Protein AF-Q2BWL7-F1 (afdb_monomer_lite)

Structure (mmCIF, N/CA/C/O backbone):
data_AF-Q2BWL7-F1
#
_entry.id   AF-Q2BWL7-F1
#
loop_
_atom_site.group_PDB
_atom_site.id
_atom_site.type_symbol
_atom_site.label_atom_id
_atom_site.label_alt_id
_atom_site.label_comp_id
_atom_site.label_asym_id
_atom_site.label_entity_id
_atom_site.label_seq_id
_atom_site.pdbx_PDB_ins_code
_atom_site.Cartn_x
_atom_site.Cartn_y
_atom_site.Cartn_z
_atom_site.occupancy
_atom_site.B_iso_or_equiv
_atom_site.auth_seq_id
_atom_site.auth_comp_id
_atom_site.auth_asym_id
_atom_site.auth_atom_id
_atom_site.pdbx_PDB_model_num
ATOM 1 N N . MET A 1 1 ? -4.806 -8.922 4.214 1.00 85.94 1 MET A N 1
ATOM 2 C CA . MET A 1 1 ? -4.000 -8.099 5.151 1.00 85.94 1 MET A CA 1
ATOM 3 C C . MET A 1 1 ? -4.926 -7.016 5.666 1.00 85.94 1 MET A C 1
ATOM 5 O O . MET A 1 1 ? -5.645 -6.469 4.847 1.00 85.94 1 MET A O 1
ATOM 9 N N . TYR A 1 2 ? -4.963 -6.753 6.970 1.00 88.81 2 TYR A N 1
ATOM 10 C CA . TYR A 1 2 ? -5.858 -5.746 7.556 1.00 88.81 2 TYR A CA 1
ATOM 11 C C . TYR A 1 2 ? -5.068 -4.471 7.846 1.00 88.81 2 TYR A C 1
ATOM 13 O O . TYR A 1 2 ? -3.982 -4.553 8.421 1.00 88.81 2 TYR A O 1
ATOM 21 N N . LEU A 1 3 ? -5.580 -3.315 7.427 1.00 91.19 3 LEU A N 1
ATOM 22 C CA . LEU A 1 3 ? -5.051 -2.011 7.820 1.00 91.19 3 LEU A CA 1
ATOM 23 C C . LEU A 1 3 ? -5.949 -1.438 8.898 1.00 91.19 3 LEU A C 1
ATOM 25 O O . LEU A 1 3 ? -7.148 -1.294 8.686 1.00 91.19 3 LEU A O 1
ATOM 29 N N . LEU A 1 4 ? -5.357 -1.060 10.024 1.00 91.88 4 LEU A N 1
ATOM 30 C CA . LEU A 1 4 ? -6.046 -0.212 10.984 1.00 91.88 4 LEU A CA 1
ATOM 31 C C . LEU A 1 4 ? -6.272 1.170 10.373 1.00 91.88 4 LEU A C 1
ATOM 33 O O . LEU A 1 4 ? -5.380 1.724 9.725 1.00 91.88 4 LEU A O 1
ATOM 37 N N . GLU A 1 5 ? -7.456 1.728 10.597 1.00 89.50 5 GLU A N 1
ATOM 38 C CA . GLU A 1 5 ? -7.750 3.094 10.182 1.00 89.50 5 GLU A CA 1
ATOM 39 C C . GLU A 1 5 ? -6.829 4.082 10.898 1.00 89.50 5 GLU A C 1
ATOM 41 O O . GLU A 1 5 ? -6.520 3.943 12.089 1.00 89.50 5 GLU A O 1
ATOM 46 N N . LYS A 1 6 ? -6.377 5.095 10.159 1.00 87.94 6 LYS A N 1
ATOM 47 C CA . LYS A 1 6 ? -5.463 6.105 10.681 1.00 87.94 6 LYS A CA 1
ATOM 48 C C . LYS A 1 6 ? -6.237 7.122 11.520 1.00 87.94 6 LYS A C 1
ATOM 50 O O . LYS A 1 6 ? -6.695 8.135 11.005 1.00 87.94 6 LYS A O 1
ATOM 55 N N . ASN A 1 7 ? -6.338 6.843 1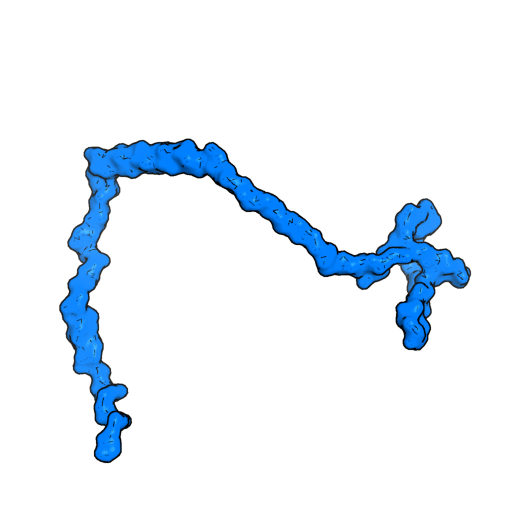2.815 1.00 87.62 7 ASN A N 1
ATOM 56 C CA . ASN A 1 7 ? -6.897 7.736 13.827 1.00 87.62 7 ASN A CA 1
ATOM 57 C C . ASN A 1 7 ? -5.823 8.083 14.863 1.00 87.62 7 ASN A C 1
ATOM 59 O O . ASN A 1 7 ? -4.941 7.268 15.129 1.00 87.62 7 ASN A O 1
ATOM 63 N N . SER A 1 8 ? -5.920 9.256 15.494 1.00 84.69 8 SER A N 1
ATOM 64 C CA . SER A 1 8 ? -4.944 9.708 16.502 1.00 84.69 8 SER A CA 1
ATOM 65 C C . SER A 1 8 ? -4.783 8.723 17.667 1.00 84.69 8 SER A C 1
ATOM 67 O O . SER A 1 8 ? -3.691 8.567 18.202 1.00 84.69 8 SER A O 1
ATOM 69 N N . GLU A 1 9 ? -5.849 8.016 18.046 1.00 84.50 9 GLU A N 1
ATOM 70 C CA . GLU A 1 9 ? -5.788 6.958 19.061 1.00 84.50 9 GLU A CA 1
ATOM 71 C C . GLU A 1 9 ? -5.044 5.715 18.553 1.00 84.50 9 GLU A C 1
ATOM 73 O O . GLU A 1 9 ? -4.185 5.183 19.255 1.00 84.50 9 GLU A O 1
ATOM 78 N N . ASN A 1 10 ? -5.307 5.304 17.309 1.00 87.50 10 ASN A N 1
ATOM 79 C CA . ASN A 1 10 ? -4.693 4.132 16.681 1.00 87.50 10 ASN A CA 1
ATOM 80 C C . ASN A 1 10 ? -3.196 4.327 16.414 1.00 87.50 10 ASN A C 1
ATOM 82 O O . ASN A 1 10 ? -2.426 3.376 16.529 1.00 87.50 10 ASN A O 1
ATOM 86 N N . GLU A 1 11 ? -2.755 5.549 16.108 1.00 87.31 11 GLU A N 1
ATOM 87 C CA . GLU A 1 11 ? -1.329 5.866 15.947 1.00 87.31 11 GLU A CA 1
ATOM 88 C C . GLU A 1 11 ? -0.532 5.610 17.234 1.00 87.31 11 GLU A C 1
ATOM 90 O O . GLU A 1 11 ? 0.613 5.162 17.184 1.00 87.31 11 GLU A O 1
ATOM 95 N N . ASN A 1 12 ? -1.156 5.791 18.400 1.00 88.31 12 ASN A N 1
ATOM 96 C CA . ASN A 1 12 ? -0.532 5.499 19.692 1.00 88.31 12 ASN A CA 1
ATOM 97 C C . ASN A 1 12 ? -0.477 3.994 20.016 1.00 88.31 12 ASN A C 1
ATOM 99 O O . ASN A 1 12 ? 0.143 3.604 21.010 1.00 88.31 12 ASN A O 1
ATOM 103 N N . LEU A 1 13 ? -1.123 3.143 19.208 1.00 87.94 13 LEU A N 1
ATOM 104 C CA . LEU A 1 13 ? -1.116 1.684 19.361 1.00 87.94 13 LEU A CA 1
ATOM 105 C C . LEU A 1 13 ? 0.062 1.009 18.652 1.00 87.94 13 LEU A C 1
ATOM 107 O O . LEU A 1 13 ? 0.210 -0.211 18.739 1.00 87.94 13 LEU A O 1
ATOM 111 N N . VAL A 1 14 ? 0.929 1.774 17.984 1.00 86.81 14 VAL A N 1
ATOM 112 C CA . VAL A 1 14 ? 2.139 1.237 17.353 1.00 86.81 14 VAL A CA 1
ATOM 113 C C . VAL A 1 14 ? 3.016 0.544 18.402 1.00 86.81 14 VAL A C 1
ATOM 115 O O . VAL A 1 14 ? 3.349 1.110 19.442 1.00 86.81 14 VAL A O 1
ATOM 118 N N . GLY A 1 15 ? 3.371 -0.715 18.132 1.00 86.94 15 GLY A N 1
ATOM 119 C CA . GLY A 1 15 ? 4.157 -1.551 19.044 1.00 86.94 15 GLY A CA 1
ATOM 120 C C . GLY 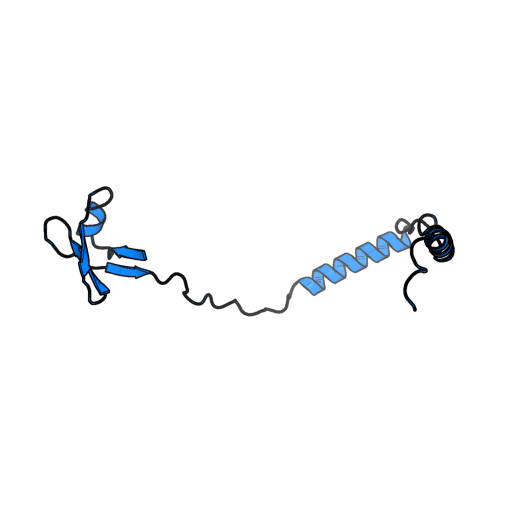A 1 15 ? 3.368 -2.147 20.215 1.00 86.94 15 GLY A C 1
ATOM 121 O O . GLY A 1 15 ? 3.965 -2.807 21.063 1.00 86.94 15 GLY A O 1
ATOM 122 N N . ARG A 1 16 ? 2.045 -1.943 20.279 1.00 89.88 16 ARG A N 1
ATOM 123 C CA . ARG A 1 16 ? 1.174 -2.568 21.282 1.00 89.88 16 ARG A CA 1
ATOM 124 C C . ARG A 1 16 ? 0.505 -3.822 20.730 1.00 89.88 16 ARG A C 1
ATOM 126 O O . ARG A 1 16 ? 0.271 -3.952 19.532 1.00 89.88 16 ARG A O 1
ATOM 133 N N . ASN A 1 17 ? 0.140 -4.723 21.638 1.00 91.06 17 ASN A N 1
ATOM 134 C CA . ASN A 1 17 ? -0.614 -5.919 21.285 1.00 91.06 17 ASN A CA 1
ATOM 135 C C . ASN A 1 17 ? -2.092 -5.579 21.047 1.00 91.06 17 ASN A C 1
ATOM 137 O O . ASN A 1 17 ? -2.716 -4.827 21.805 1.00 91.06 17 ASN A O 1
ATOM 141 N N . ILE A 1 18 ? -2.649 -6.186 20.005 1.00 91.75 18 ILE A N 1
ATOM 142 C CA . ILE A 1 18 ? -4.062 -6.121 19.635 1.00 91.75 18 ILE A CA 1
ATOM 143 C C . ILE A 1 18 ? -4.609 -7.543 19.515 1.00 91.75 18 ILE A C 1
ATOM 145 O O . ILE A 1 18 ? -3.881 -8.468 19.157 1.00 91.75 18 ILE A O 1
ATOM 149 N N . MET A 1 19 ? -5.886 -7.713 19.838 1.00 93.56 19 MET A N 1
ATOM 150 C CA . MET A 1 19 ? -6.586 -8.992 19.757 1.00 93.56 19 MET A CA 1
ATOM 151 C C . MET A 1 19 ? -7.379 -9.050 18.459 1.00 93.56 19 MET A C 1
ATOM 153 O O . MET A 1 19 ? -8.125 -8.121 18.150 1.00 93.56 19 MET A O 1
ATOM 157 N N . ILE A 1 20 ? -7.243 -10.151 17.727 1.00 93.38 20 ILE A N 1
ATOM 158 C CA . ILE A 1 20 ? -7.996 -10.417 16.502 1.00 93.38 20 ILE A CA 1
ATOM 159 C C . ILE A 1 20 ? -8.932 -11.586 16.794 1.00 93.38 20 ILE A C 1
ATOM 161 O O . ILE A 1 20 ? -8.477 -12.646 17.220 1.00 93.38 20 ILE A O 1
ATOM 165 N N . HIS A 1 21 ? -10.228 -11.375 16.588 1.00 92.88 21 HIS A N 1
ATOM 166 C CA . HIS A 1 21 ? -11.249 -12.410 16.703 1.00 92.88 21 HIS A CA 1
ATOM 167 C C . HIS A 1 21 ? -11.683 -12.790 15.294 1.00 92.88 21 HIS A C 1
ATOM 169 O O . HIS A 1 21 ? -12.088 -11.916 14.530 1.00 92.88 21 HIS A O 1
ATOM 175 N N . ASP A 1 22 ? -11.561 -14.073 14.974 1.00 93.44 22 ASP A N 1
ATOM 176 C CA . ASP A 1 22 ? -11.974 -14.655 13.702 1.00 93.44 22 ASP A CA 1
ATOM 177 C C . ASP A 1 22 ? -13.233 -15.486 13.958 1.00 93.44 22 ASP A C 1
ATOM 179 O O . ASP A 1 22 ? -13.208 -16.444 14.742 1.00 93.44 22 ASP A O 1
ATOM 183 N N . TYR A 1 23 ? -14.352 -15.046 13.392 1.00 94.00 23 TYR A N 1
ATOM 184 C CA . TYR A 1 23 ? -15.646 -15.686 13.576 1.00 94.00 23 TYR A CA 1
ATOM 185 C C . TYR A 1 23 ? -15.927 -16.682 12.435 1.00 94.00 23 TYR A C 1
ATOM 187 O O . TYR A 1 23 ? -15.429 -16.520 11.323 1.00 94.00 23 TYR A O 1
ATOM 195 N N . PRO A 1 24 ? -16.749 -17.726 12.662 1.00 94.75 24 PRO A N 1
ATOM 196 C CA . PRO A 1 24 ? -17.007 -18.760 11.650 1.00 94.75 24 PRO A CA 1
ATOM 197 C C . PRO A 1 24 ? -17.689 -18.260 10.366 1.00 94.75 24 PRO A C 1
ATOM 199 O O . PRO A 1 24 ? -17.659 -18.946 9.348 1.00 94.75 24 PRO A O 1
ATOM 202 N N . ASP A 1 25 ? -18.337 -17.098 10.420 1.00 92.62 25 ASP A N 1
ATOM 203 C CA . ASP A 1 25 ? -18.964 -16.411 9.288 1.00 92.62 25 ASP A CA 1
ATOM 204 C C . ASP A 1 25 ? -17.958 -15.622 8.427 1.00 92.62 25 ASP A C 1
ATOM 206 O O . ASP A 1 25 ? -18.324 -15.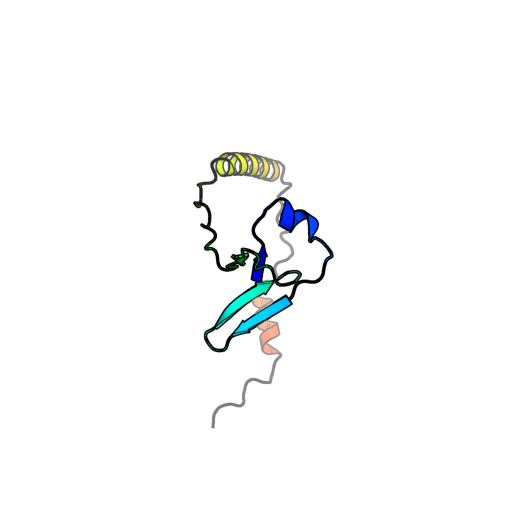096 7.375 1.00 92.62 25 ASP A O 1
ATOM 210 N N . GLY A 1 26 ? -16.690 -15.566 8.846 1.00 86.50 26 GLY A N 1
ATOM 211 C CA . GLY A 1 26 ? -15.628 -14.809 8.191 1.00 86.50 26 GLY A CA 1
ATOM 212 C C . GLY A 1 26 ? -15.585 -13.336 8.595 1.00 86.50 26 GLY A C 1
ATOM 213 O O . GLY A 1 26 ? -14.796 -12.579 8.024 1.00 86.50 26 GLY A O 1
ATOM 214 N N . GLN A 1 27 ? -16.405 -12.908 9.563 1.00 89.94 27 GLN A N 1
ATOM 215 C CA . GLN A 1 27 ? -16.260 -11.589 10.160 1.00 89.94 27 GLN A CA 1
ATOM 216 C C . GLN A 1 27 ? -15.007 -11.565 11.036 1.00 89.94 27 GLN A C 1
ATOM 218 O O . GLN A 1 27 ? -14.722 -12.495 11.791 1.00 89.94 27 GLN A O 1
ATOM 223 N N . ILE A 1 28 ? -14.272 -10.457 10.968 1.00 92.06 28 ILE A N 1
ATOM 224 C CA . ILE A 1 28 ? -13.116 -10.225 11.826 1.00 92.06 28 ILE A CA 1
ATOM 225 C C . ILE A 1 28 ? -13.357 -9.000 12.692 1.00 92.06 28 ILE A C 1
ATOM 227 O O . ILE A 1 28 ? -13.773 -7.956 12.197 1.00 92.06 28 ILE A O 1
ATOM 231 N N . ASP A 1 29 ? -13.041 -9.129 13.977 1.00 92.50 29 ASP A N 1
ATOM 232 C CA . ASP A 1 29 ? -13.077 -8.038 14.946 1.00 92.50 29 ASP A CA 1
ATOM 233 C C . ASP A 1 29 ? -11.675 -7.801 15.510 1.00 92.50 29 ASP A C 1
ATOM 235 O O . ASP A 1 29 ? -11.090 -8.669 16.171 1.00 92.50 29 ASP A O 1
ATOM 239 N N . ILE A 1 30 ? -11.160 -6.589 15.316 1.00 93.25 30 ILE A N 1
ATOM 240 C CA . ILE A 1 30 ? -9.876 -6.161 15.871 1.00 93.25 30 ILE A CA 1
ATOM 241 C C . ILE A 1 30 ? -10.141 -5.299 17.101 1.00 93.25 30 ILE A C 1
ATOM 243 O O . ILE A 1 30 ? -10.835 -4.288 17.015 1.00 93.25 30 ILE A O 1
ATOM 247 N N . LYS A 1 31 ? -9.601 -5.696 18.258 1.00 92.88 31 LYS A N 1
ATOM 248 C CA . LYS A 1 31 ? -9.852 -5.031 19.544 1.00 92.88 31 LYS A CA 1
ATOM 249 C C . LYS A 1 31 ? -8.560 -4.695 20.282 1.00 92.88 31 LYS A C 1
ATOM 251 O O . LYS A 1 31 ? -7.636 -5.507 20.340 1.00 92.88 31 LYS A O 1
ATOM 256 N N . HIS A 1 32 ? -8.524 -3.532 20.925 1.00 91.38 32 HIS A N 1
ATOM 257 C CA . HIS A 1 32 ? -7.496 -3.161 21.898 1.00 91.38 32 HIS A CA 1
ATOM 258 C C . HIS A 1 32 ? -8.158 -2.827 23.233 1.00 91.38 32 HIS A C 1
ATOM 260 O O . HIS A 1 32 ? -9.055 -1.994 23.286 1.00 91.38 32 HIS A O 1
ATOM 266 N N . LEU A 1 33 ? -7.757 -3.513 24.310 1.00 89.19 33 LEU A N 1
ATOM 267 C CA . LEU A 1 33 ? -8.358 -3.355 25.647 1.00 89.19 33 LEU A CA 1
ATOM 268 C C . LEU A 1 33 ? -9.901 -3.460 25.649 1.00 89.19 33 LEU A C 1
ATOM 270 O O . LEU A 1 33 ? -10.584 -2.787 26.414 1.00 89.19 33 LEU A O 1
ATOM 274 N N . GLY A 1 34 ? -10.456 -4.299 24.768 1.00 87.12 34 GLY A N 1
ATOM 275 C CA . GLY A 1 34 ? -11.902 -4.489 24.612 1.00 87.12 34 GLY A CA 1
ATOM 276 C C . GLY A 1 34 ? -12.604 -3.464 23.712 1.00 87.12 34 GLY A C 1
ATOM 277 O O . GLY A 1 34 ? -13.755 -3.690 23.348 1.00 87.12 34 GLY A O 1
ATOM 278 N N . GLN A 1 35 ? -11.929 -2.391 23.294 1.00 88.38 35 GLN A N 1
ATOM 279 C CA . GLN A 1 35 ? -12.463 -1.420 22.335 1.00 88.38 35 GLN A CA 1
ATOM 280 C C . GLN A 1 35 ? -12.234 -1.896 20.901 1.00 88.38 35 GLN A C 1
ATOM 282 O O . GLN A 1 35 ? -11.134 -2.335 20.565 1.00 88.38 35 GLN A O 1
ATOM 287 N N . SER A 1 36 ? -13.272 -1.819 20.065 1.00 90.31 36 SER A N 1
ATOM 288 C CA . SER A 1 36 ? -13.187 -2.199 18.653 1.00 90.31 36 SER A CA 1
ATOM 289 C C . SER A 1 36 ? -12.482 -1.122 17.843 1.00 90.31 36 SER A C 1
ATOM 291 O O . SER A 1 36 ? -12.805 0.058 17.963 1.00 90.31 36 SER A O 1
ATOM 293 N N . LEU A 1 37 ? -11.543 -1.540 17.003 1.00 91.81 37 LEU A N 1
ATOM 294 C CA . LEU A 1 37 ? -10.792 -0.663 16.118 1.00 91.81 37 LEU A CA 1
ATOM 295 C C . LEU A 1 37 ? -11.330 -0.790 14.693 1.00 91.81 37 LEU A C 1
ATOM 297 O O . LEU A 1 37 ? -11.509 -1.900 14.190 1.00 91.81 37 LEU A O 1
ATOM 301 N N . GLY A 1 38 ? -11.558 0.350 14.040 1.00 91.19 38 GLY A N 1
ATOM 302 C CA . GLY A 1 38 ? -11.875 0.395 12.615 1.00 91.19 38 GLY A CA 1
ATOM 303 C C . GLY A 1 38 ? -10.715 -0.150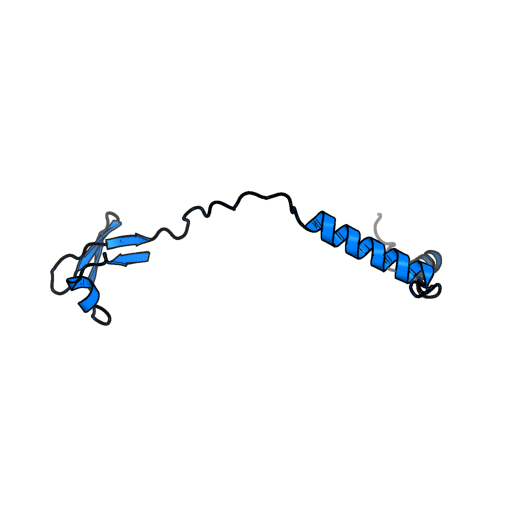 11.784 1.00 91.19 38 GLY A C 1
ATOM 304 O O . GLY A 1 38 ? -9.545 0.158 12.049 1.00 91.19 38 GLY A O 1
ATOM 305 N N . TYR A 1 39 ? -11.032 -0.971 10.786 1.00 91.50 39 TYR A N 1
ATOM 306 C CA . TYR A 1 39 ? -10.044 -1.523 9.871 1.00 91.50 39 TYR A CA 1
ATOM 307 C C . TYR A 1 39 ? -10.602 -1.656 8.456 1.00 91.50 39 TYR A C 1
ATOM 309 O O . TYR A 1 39 ? -11.805 -1.783 8.244 1.00 91.50 39 TYR A O 1
ATOM 317 N N . SER A 1 40 ? -9.695 -1.680 7.487 1.00 89.31 40 SER A N 1
ATOM 318 C CA . SER A 1 40 ? -9.981 -1.979 6.091 1.00 89.31 40 SER A CA 1
ATOM 319 C C . SER A 1 40 ? -9.181 -3.193 5.624 1.00 89.31 40 SER A C 1
ATOM 321 O O . SER A 1 40 ? -8.116 -3.526 6.156 1.00 89.31 40 SER A O 1
ATOM 323 N N . ILE A 1 41 ? -9.714 -3.902 4.631 1.00 89.31 41 ILE A N 1
ATOM 324 C CA . ILE A 1 41 ? -9.043 -5.052 4.028 1.00 89.31 41 ILE A CA 1
ATOM 325 C C . ILE A 1 41 ? -8.173 -4.539 2.885 1.00 89.31 41 ILE A C 1
ATOM 327 O O . ILE A 1 41 ? -8.671 -3.954 1.928 1.00 89.31 41 ILE A O 1
ATOM 331 N N . PHE A 1 42 ? -6.867 -4.776 2.978 1.00 84.38 42 PHE A N 1
ATOM 332 C CA . PHE A 1 42 ? -5.954 -4.537 1.870 1.00 84.38 42 PHE A CA 1
ATOM 333 C C . PHE A 1 42 ? -6.103 -5.635 0.830 1.00 84.38 42 PHE A C 1
ATOM 335 O O . PHE A 1 42 ? -5.725 -6.789 1.088 1.00 84.38 42 PHE A O 1
ATOM 342 N N . ASP A 1 43 ? -6.590 -5.255 -0.344 1.00 83.62 43 ASP A N 1
ATOM 343 C CA . ASP A 1 43 ? -6.523 -6.092 -1.528 1.00 83.62 43 ASP A CA 1
ATOM 344 C C . ASP A 1 43 ? -5.208 -5.830 -2.275 1.00 83.62 43 ASP A C 1
ATOM 346 O O . ASP A 1 43 ? -4.949 -4.737 -2.771 1.00 83.62 43 ASP A O 1
ATOM 350 N N . LYS A 1 44 ? -4.348 -6.851 -2.343 1.00 72.00 44 LYS A N 1
ATOM 351 C CA . LYS A 1 44 ? -3.062 -6.780 -3.057 1.00 72.00 44 LYS A CA 1
ATOM 352 C C . LYS A 1 44 ? -3.217 -6.913 -4.571 1.00 72.00 44 LYS A C 1
ATOM 354 O O . LYS A 1 44 ? -2.238 -6.730 -5.288 1.00 72.00 44 LYS A O 1
ATOM 359 N N . LEU A 1 45 ? -4.400 -7.296 -5.045 1.00 71.38 45 LEU A N 1
ATOM 360 C CA . LEU A 1 45 ? -4.691 -7.510 -6.459 1.00 71.38 45 LEU A CA 1
ATOM 361 C C . LEU A 1 45 ? -5.244 -6.257 -7.136 1.00 71.38 45 LEU A C 1
ATOM 363 O O . LEU A 1 45 ? -5.753 -6.365 -8.254 1.00 71.38 45 LEU A O 1
ATOM 367 N N . GLU A 1 46 ? -5.154 -5.092 -6.482 1.00 63.69 46 GLU A N 1
ATOM 368 C CA . GLU A 1 46 ? -5.572 -3.829 -7.075 1.00 63.69 46 GLU A CA 1
ATOM 369 C C . GLU A 1 46 ? -4.976 -3.726 -8.484 1.00 63.69 46 GLU A C 1
ATOM 371 O O . GLU A 1 46 ? -3.761 -3.824 -8.692 1.00 63.69 46 GLU A O 1
ATOM 376 N N . ARG A 1 47 ? -5.870 -3.668 -9.478 1.00 61.72 47 ARG A N 1
ATOM 377 C CA . ARG A 1 47 ? -5.503 -3.708 -10.891 1.00 61.72 47 ARG A CA 1
ATOM 378 C C . ARG A 1 47 ? -4.671 -2.472 -11.188 1.00 61.72 47 ARG A C 1
ATOM 380 O O . ARG A 1 47 ? -5.211 -1.391 -11.400 1.00 61.72 47 ARG A O 1
ATOM 387 N N . ILE A 1 48 ? -3.355 -2.645 -11.231 1.00 68.00 48 ILE A N 1
ATOM 388 C CA . ILE A 1 48 ? -2.448 -1.639 -11.765 1.00 68.00 48 ILE A CA 1
ATOM 389 C C . ILE A 1 48 ? -2.895 -1.395 -13.207 1.00 68.00 48 ILE A C 1
ATOM 391 O O . ILE A 1 48 ? -2.794 -2.290 -14.050 1.00 68.00 48 ILE A O 1
ATOM 395 N N . ASN A 1 49 ? -3.413 -0.198 -13.487 1.00 68.44 49 ASN A N 1
ATOM 396 C CA . ASN A 1 49 ? -3.621 0.246 -14.858 1.00 68.44 49 ASN A CA 1
ATOM 397 C C . ASN A 1 49 ? -2.240 0.286 -15.509 1.00 68.44 49 ASN A C 1
ATOM 399 O O . ASN A 1 49 ? -1.442 1.178 -15.218 1.00 68.44 49 ASN A O 1
ATOM 403 N N . GLN A 1 50 ? -1.927 -0.721 -16.329 1.00 65.25 50 GLN A N 1
ATOM 404 C CA . GLN A 1 50 ? -0.739 -0.676 -17.169 1.00 65.25 50 GLN A CA 1
ATOM 405 C C . GLN A 1 50 ? -0.841 0.614 -17.980 1.00 65.25 50 GLN A C 1
ATOM 407 O O . GLN A 1 50 ? -1.831 0.828 -18.680 1.00 65.25 50 GLN A O 1
ATOM 412 N N . GLY A 1 51 ? 0.123 1.513 -17.772 1.00 68.06 51 GLY A N 1
ATOM 413 C CA . GLY A 1 51 ? 0.133 2.815 -18.423 1.00 68.06 51 GLY A CA 1
ATOM 414 C C . GLY A 1 51 ? 0.021 2.668 -19.938 1.00 68.06 51 GLY A C 1
ATOM 415 O O . GLY A 1 51 ? 0.425 1.655 -20.509 1.00 68.06 51 GLY A O 1
ATOM 416 N N . GLU A 1 52 ? -0.544 3.685 -20.580 1.00 68.75 52 GLU A N 1
ATOM 417 C CA . GLU A 1 52 ? -0.672 3.729 -22.032 1.00 68.75 52 GLU A CA 1
ATOM 418 C C . GLU A 1 52 ? 0.701 3.534 -22.696 1.00 68.75 52 GLU A C 1
ATOM 420 O O . GLU A 1 52 ? 1.698 4.146 -22.299 1.00 68.75 52 GLU A O 1
ATOM 425 N N . ILE A 1 53 ? 0.763 2.663 -23.705 1.00 65.12 53 ILE A N 1
ATOM 426 C CA . ILE A 1 53 ? 1.963 2.482 -24.525 1.00 65.12 53 ILE A CA 1
ATOM 427 C C . ILE A 1 53 ? 2.106 3.738 -25.389 1.00 65.12 53 ILE A C 1
ATOM 429 O O . ILE A 1 53 ? 1.502 3.844 -26.452 1.00 65.12 53 ILE A O 1
ATOM 433 N N . VAL A 1 54 ? 2.880 4.715 -24.917 1.00 66.06 54 VAL A N 1
ATOM 434 C CA . VAL A 1 54 ? 3.110 5.964 -25.652 1.00 66.06 54 VAL A CA 1
ATOM 435 C C . VAL A 1 54 ? 4.193 5.756 -26.712 1.00 66.06 54 VAL A C 1
ATOM 437 O O . VAL A 1 54 ? 5.277 5.244 -26.423 1.00 66.06 54 VAL A O 1
ATOM 440 N N . GLU A 1 55 ? 3.924 6.200 -27.942 1.00 65.31 55 GLU A N 1
ATOM 441 C CA . GLU A 1 55 ? 4.910 6.242 -29.024 1.00 65.31 55 GLU A CA 1
ATOM 442 C C . GLU A 1 55 ? 6.157 7.029 -28.594 1.00 65.31 55 GLU A C 1
ATOM 444 O O . GLU A 1 55 ? 6.090 8.137 -28.054 1.00 65.31 55 GLU A O 1
ATOM 449 N N . ASN A 1 56 ? 7.330 6.438 -28.809 1.00 73.12 56 ASN A N 1
ATOM 450 C CA . ASN A 1 56 ? 8.583 6.921 -28.250 1.00 73.12 56 ASN A CA 1
ATOM 451 C C . ASN A 1 56 ? 9.090 8.147 -29.035 1.00 73.12 56 ASN A C 1
ATOM 453 O O . ASN A 1 56 ? 9.957 8.033 -29.901 1.00 73.12 56 ASN A O 1
ATOM 457 N N . LYS A 1 57 ? 8.544 9.334 -28.729 1.00 70.38 57 LYS A N 1
ATOM 458 C CA . LYS A 1 57 ? 8.766 10.616 -29.441 1.00 70.38 57 LYS A CA 1
ATOM 459 C C . LYS A 1 57 ? 10.239 10.986 -29.666 1.00 70.38 57 LYS A C 1
ATOM 461 O O . LYS A 1 57 ? 10.542 11.820 -30.512 1.00 70.38 57 LYS A O 1
ATOM 466 N N . ARG A 1 58 ? 11.160 10.409 -28.887 1.00 70.44 58 ARG A N 1
ATOM 467 C CA . ARG A 1 58 ? 12.603 10.692 -28.948 1.00 70.44 58 ARG A CA 1
ATOM 468 C C . ARG A 1 58 ? 13.425 9.581 -29.603 1.00 70.44 58 ARG A C 1
ATOM 470 O O . ARG A 1 58 ? 14.590 9.823 -29.903 1.00 70.44 58 ARG A O 1
ATOM 477 N N . LEU A 1 59 ? 12.844 8.406 -29.853 1.00 81.75 59 LEU A N 1
ATOM 478 C CA . LEU A 1 59 ? 13.543 7.279 -30.479 1.00 81.75 59 LEU A CA 1
ATOM 479 C C . LEU A 1 59 ? 14.026 7.639 -31.885 1.00 81.75 59 LEU A C 1
ATOM 481 O O . LEU A 1 59 ? 15.157 7.342 -32.240 1.00 81.75 59 LEU A O 1
ATOM 485 N N . ASP A 1 60 ? 13.205 8.359 -32.639 1.00 81.19 60 ASP A N 1
ATOM 486 C CA . ASP A 1 60 ? 13.528 8.816 -33.989 1.00 81.19 60 ASP A CA 1
ATOM 487 C C . ASP A 1 60 ? 14.770 9.737 -34.022 1.00 81.19 60 ASP A C 1
ATOM 489 O O . ASP A 1 60 ? 15.666 9.583 -34.853 1.00 81.19 60 ASP A O 1
ATOM 493 N N . ALA A 1 61 ? 14.906 10.636 -33.040 1.00 83.62 61 ALA A N 1
ATOM 494 C CA . ALA A 1 61 ? 16.100 11.474 -32.901 1.00 83.62 61 ALA A CA 1
ATOM 495 C C . ALA A 1 61 ? 17.354 10.656 -32.535 1.00 83.62 61 ALA A C 1
ATOM 497 O O . ALA A 1 61 ? 18.435 10.916 -33.064 1.00 83.62 61 ALA A O 1
ATOM 498 N N . VAL A 1 62 ? 17.212 9.656 -31.659 1.00 85.75 62 VAL A N 1
ATOM 499 C CA . VAL A 1 62 ? 18.310 8.758 -31.259 1.00 85.75 62 VAL A CA 1
ATOM 500 C C . VAL A 1 62 ? 18.745 7.858 -32.420 1.00 85.75 62 VAL A C 1
ATOM 502 O O . VAL A 1 62 ? 19.941 7.661 -32.621 1.00 85.75 62 VAL A O 1
ATOM 505 N N . LEU A 1 63 ? 17.803 7.355 -33.220 1.00 88.25 63 LEU A N 1
ATOM 506 C CA . LEU A 1 63 ? 18.093 6.533 -34.396 1.00 88.25 63 LEU A CA 1
ATOM 507 C C . LEU A 1 63 ? 18.808 7.329 -35.489 1.00 88.25 63 LEU A C 1
ATOM 509 O O . LEU A 1 63 ? 19.757 6.816 -36.077 1.00 88.25 63 LEU A O 1
ATOM 513 N N . ARG A 1 64 ? 18.424 8.593 -35.716 1.00 88.06 64 ARG A N 1
ATOM 514 C CA . ARG A 1 64 ? 19.171 9.485 -36.617 1.00 88.06 64 ARG A CA 1
ATOM 515 C C . ARG A 1 64 ? 20.612 9.685 -36.162 1.00 88.06 64 ARG A C 1
ATOM 517 O O . ARG A 1 64 ? 21.520 9.569 -36.976 1.00 88.06 64 ARG A O 1
ATOM 524 N N . LEU A 1 65 ? 20.825 9.950 -34.872 1.00 91.50 65 LEU A N 1
ATOM 525 C CA . LEU A 1 65 ? 22.174 10.095 -34.324 1.00 91.50 65 LEU A CA 1
ATOM 526 C C . LEU A 1 65 ? 22.990 8.810 -34.512 1.00 91.50 65 LEU A C 1
ATOM 528 O O . LEU A 1 65 ? 24.141 8.867 -34.937 1.00 91.50 65 LEU A O 1
ATOM 532 N N . ALA A 1 66 ? 22.381 7.654 -34.235 1.00 89.75 66 ALA A N 1
ATOM 533 C CA . ALA A 1 66 ? 23.023 6.367 -34.442 1.00 89.75 66 ALA A CA 1
ATOM 534 C C . ALA A 1 66 ? 23.416 6.177 -35.911 1.00 89.75 66 ALA A C 1
ATOM 536 O O . ALA A 1 66 ? 24.558 5.818 -36.167 1.00 89.75 66 ALA A O 1
ATOM 537 N N . MET A 1 67 ? 22.514 6.462 -36.858 1.00 89.69 67 MET A N 1
ATOM 538 C CA . MET A 1 67 ? 22.753 6.333 -38.301 1.00 89.69 67 MET A CA 1
ATOM 539 C C . MET A 1 67 ? 23.941 7.180 -38.778 1.00 89.69 67 MET A C 1
ATOM 541 O O . MET A 1 67 ? 24.789 6.661 -39.497 1.00 89.69 67 MET A O 1
ATOM 545 N N . VAL A 1 68 ? 24.048 8.432 -38.320 1.00 92.94 68 VAL A N 1
ATOM 546 C CA . VAL A 1 68 ? 25.189 9.312 -38.637 1.00 92.94 68 VAL A CA 1
ATOM 547 C C . VAL A 1 68 ? 26.507 8.706 -38.150 1.00 92.94 68 VAL A C 1
ATOM 549 O O . VAL A 1 68 ? 27.493 8.683 -38.882 1.00 92.94 68 VAL A O 1
ATOM 552 N N . GLU A 1 69 ? 26.526 8.161 -36.933 1.00 89.31 69 GLU A N 1
ATOM 553 C CA . GLU A 1 69 ? 27.724 7.507 -36.403 1.00 89.31 69 GLU A CA 1
ATOM 554 C C . GLU A 1 69 ? 28.056 6.211 -37.162 1.00 89.31 69 GLU A C 1
ATOM 556 O O . GLU A 1 69 ? 29.226 5.893 -37.365 1.00 89.31 69 GLU A O 1
ATOM 561 N N . GLN A 1 70 ? 27.048 5.469 -37.639 1.00 85.75 70 GLN A N 1
ATOM 562 C CA . GLN A 1 70 ? 27.280 4.300 -38.494 1.00 85.75 70 GLN A CA 1
ATOM 563 C C . GLN A 1 70 ? 27.950 4.693 -39.812 1.00 85.75 70 GLN A C 1
ATOM 565 O O . GLN A 1 70 ? 28.943 4.075 -40.182 1.00 85.75 70 GLN A O 1
ATOM 570 N N . GLU A 1 71 ? 27.443 5.730 -40.479 1.00 88.19 71 GLU A N 1
ATOM 571 C CA . GLU A 1 71 ? 27.986 6.239 -41.741 1.00 88.19 71 GLU A CA 1
ATOM 572 C C . GLU A 1 71 ? 29.421 6.764 -41.575 1.00 88.19 71 GLU A C 1
ATOM 574 O O . GLU A 1 71 ? 30.296 6.477 -42.397 1.00 88.19 71 GLU A O 1
ATOM 579 N N . ARG A 1 72 ? 29.713 7.446 -40.460 1.00 88.56 72 ARG A N 1
ATOM 580 C CA . ARG A 1 72 ? 31.079 7.865 -40.110 1.00 88.56 72 ARG A CA 1
ATOM 581 C C . ARG A 1 72 ? 32.017 6.662 -39.988 1.00 88.56 72 ARG A C 1
ATOM 583 O O . ARG A 1 72 ? 33.062 6.620 -40.626 1.00 88.56 72 ARG A O 1
ATOM 590 N N . LEU A 1 73 ? 31.623 5.646 -39.226 1.00 83.62 73 LEU A N 1
ATOM 591 C CA . LEU A 1 73 ? 32.436 4.443 -39.031 1.00 83.62 73 LEU A CA 1
ATOM 592 C C . LEU A 1 73 ? 32.605 3.611 -40.318 1.00 83.62 73 LEU A C 1
ATOM 594 O O . LEU A 1 73 ? 33.615 2.922 -40.469 1.00 83.62 73 LEU A O 1
ATOM 598 N N . GLU A 1 74 ? 31.632 3.643 -41.234 1.00 81.62 74 GLU A N 1
ATOM 599 C CA . GLU A 1 74 ? 31.725 3.004 -42.557 1.00 81.62 74 GLU A CA 1
ATOM 600 C C . GLU A 1 74 ? 32.659 3.767 -43.495 1.00 81.62 74 GLU A C 1
ATOM 602 O O . GLU A 1 74 ? 33.501 3.147 -44.143 1.00 81.62 74 GLU A O 1
ATOM 607 N N . SER A 1 75 ? 32.561 5.098 -43.531 1.00 82.12 75 SER A N 1
ATOM 608 C CA . SER A 1 75 ? 33.418 5.944 -44.372 1.00 82.12 75 SER A CA 1
ATOM 609 C C . SER A 1 75 ? 34.878 5.952 -43.917 1.00 82.12 75 SER A C 1
ATOM 611 O O . SER A 1 75 ? 35.780 5.950 -44.752 1.00 82.12 75 SER A O 1
ATOM 613 N N . GLU A 1 76 ? 35.127 5.879 -42.610 1.00 83.88 76 GLU A N 1
ATOM 614 C CA . GLU A 1 76 ? 36.476 5.742 -42.054 1.00 83.88 76 GLU A CA 1
ATOM 615 C C . GLU A 1 76 ? 37.023 4.301 -42.161 1.00 83.88 76 GLU A C 1
ATOM 617 O O . GLU A 1 76 ? 38.173 4.047 -41.809 1.00 83.88 76 GLU A O 1
ATOM 622 N N . GLY A 1 77 ? 36.225 3.337 -42.640 1.00 74.06 77 GLY A N 1
ATOM 623 C CA . GLY A 1 77 ? 36.643 1.939 -42.782 1.00 74.06 77 GLY A CA 1
ATOM 624 C C . GLY A 1 77 ? 36.821 1.191 -41.455 1.00 74.06 77 GLY A C 1
ATOM 625 O O . GLY A 1 77 ? 37.287 0.058 -41.454 1.00 74.06 77 GLY A O 1
ATOM 626 N N . LEU A 1 78 ? 36.416 1.766 -40.317 1.00 71.06 78 LEU A N 1
ATOM 627 C CA . LEU A 1 78 ? 36.487 1.108 -39.002 1.00 71.06 78 LEU A CA 1
ATOM 628 C C . LEU A 1 78 ? 35.425 0.014 -38.821 1.00 71.06 78 LEU A C 1
ATOM 630 O O . LEU A 1 78 ? 35.484 -0.768 -37.872 1.00 71.06 78 LEU A O 1
ATOM 634 N N . ARG A 1 79 ? 34.457 -0.074 -39.739 1.00 64.62 79 ARG A N 1
ATOM 635 C CA . ARG A 1 79 ? 33.483 -1.169 -39.842 1.00 64.62 79 ARG A CA 1
ATOM 636 C C . ARG A 1 79 ? 33.958 -2.282 -40.779 1.00 64.62 79 ARG A C 1
ATOM 638 O O . ARG A 1 79 ? 33.210 -2.766 -41.628 1.00 64.62 79 ARG A O 1
ATOM 645 N N . GLU A 1 80 ? 35.186 -2.759 -40.609 1.00 57.81 80 GLU A N 1
ATOM 646 C CA . GLU A 1 80 ? 35.571 -4.041 -41.194 1.00 57.81 80 GLU A CA 1
ATOM 647 C C . GLU A 1 80 ? 34.911 -5.173 -40.397 1.00 57.81 80 GLU A C 1
ATOM 649 O O . GLU A 1 80 ? 35.343 -5.548 -39.308 1.00 57.81 80 GLU A O 1
ATOM 654 N N . ARG A 1 81 ? 33.836 -5.758 -40.946 1.00 58.09 81 ARG A N 1
ATOM 655 C CA . ARG A 1 81 ? 33.441 -7.115 -40.545 1.00 58.09 81 ARG A CA 1
ATOM 656 C C . ARG A 1 81 ? 34.663 -8.001 -40.766 1.00 58.09 81 ARG A C 1
ATOM 658 O O . ARG A 1 81 ? 35.138 -8.071 -41.901 1.00 58.09 81 ARG A O 1
ATOM 665 N N . SER A 1 82 ? 35.150 -8.678 -39.725 1.00 54.03 82 SER A N 1
ATOM 666 C CA . SER A 1 82 ? 36.208 -9.673 -39.884 1.00 54.03 82 SER A CA 1
ATOM 667 C C . SER A 1 82 ? 35.785 -10.645 -40.988 1.00 54.03 82 SER A C 1
ATOM 669 O O . SER A 1 82 ? 34.814 -11.393 -40.871 1.00 54.03 82 SER A O 1
ATOM 671 N N . ARG A 1 83 ? 36.492 -10.625 -42.123 1.00 55.59 83 ARG A N 1
ATOM 672 C CA . ARG A 1 83 ? 36.248 -11.564 -43.232 1.00 55.59 83 ARG A CA 1
ATOM 673 C C . ARG A 1 83 ? 36.685 -12.995 -42.880 1.00 55.59 83 ARG A C 1
ATOM 675 O O . ARG A 1 83 ? 36.733 -13.844 -43.766 1.00 55.59 83 ARG A O 1
ATOM 682 N N . SER A 1 84 ? 37.032 -13.263 -41.619 1.00 56.69 84 SER A N 1
ATOM 683 C CA . SER A 1 84 ? 37.816 -14.426 -41.213 1.00 56.69 84 SER A CA 1
ATOM 684 C C . SER A 1 84 ? 37.153 -15.388 -40.228 1.00 56.69 84 SER A C 1
ATOM 686 O O . SER A 1 84 ? 37.804 -16.370 -39.917 1.00 56.69 84 SER A O 1
ATOM 688 N N . ASP A 1 85 ? 35.906 -15.203 -39.775 1.00 56.94 85 ASP A N 1
ATOM 689 C CA . ASP A 1 85 ? 35.336 -16.125 -38.767 1.00 56.94 85 ASP A CA 1
ATOM 690 C C . ASP A 1 85 ? 33.848 -16.457 -38.956 1.00 56.94 85 ASP A C 1
ATOM 692 O O . ASP A 1 85 ? 33.013 -16.314 -38.066 1.00 56.94 85 ASP A O 1
ATOM 696 N N . THR A 1 86 ? 33.485 -16.971 -40.133 1.00 53.78 86 THR A N 1
ATOM 697 C CA . THR A 1 86 ? 32.285 -17.820 -40.229 1.00 53.78 86 THR A CA 1
ATOM 698 C C . THR A 1 86 ? 32.659 -19.172 -40.830 1.00 53.78 86 THR A C 1
ATOM 700 O O . THR A 1 86 ? 33.120 -19.223 -41.975 1.00 53.78 86 THR A O 1
ATOM 703 N N . PRO A 1 87 ? 32.480 -20.290 -40.099 1.00 52.66 87 PRO A N 1
ATOM 704 C CA . PRO A 1 87 ? 32.745 -21.604 -40.657 1.00 52.66 87 PRO A CA 1
ATOM 705 C C . PRO A 1 87 ? 31.777 -21.833 -41.819 1.00 52.66 87 PRO A C 1
ATOM 707 O O . PRO A 1 87 ? 30.554 -21.745 -41.677 1.00 52.66 87 PRO A O 1
ATOM 710 N N . ARG A 1 88 ? 32.329 -22.096 -43.009 1.00 58.59 88 ARG A N 1
ATOM 711 C CA . ARG A 1 88 ? 31.540 -22.388 -44.211 1.00 58.59 88 ARG A CA 1
ATOM 712 C C . ARG A 1 88 ? 30.631 -23.579 -43.904 1.00 58.59 88 ARG A C 1
ATOM 714 O O . ARG A 1 88 ? 31.096 -24.601 -43.416 1.00 58.59 88 ARG A O 1
ATOM 721 N N . ARG A 1 89 ? 29.345 -23.486 -44.257 1.00 55.50 89 ARG A N 1
ATOM 722 C CA . ARG A 1 89 ? 28.293 -24.519 -44.077 1.00 55.50 89 ARG A CA 1
ATOM 723 C C . ARG A 1 89 ? 28.697 -25.949 -44.514 1.00 55.50 89 ARG A C 1
ATOM 725 O O . ARG A 1 89 ? 28.056 -26.919 -44.119 1.00 55.50 89 ARG A O 1
ATOM 732 N N . GLN A 1 90 ? 29.749 -26.103 -45.322 1.00 56.16 90 GLN A N 1
ATOM 733 C CA . GLN A 1 90 ? 30.344 -27.400 -45.666 1.00 56.16 90 GLN A CA 1
ATOM 734 C C . GLN A 1 90 ? 31.061 -28.093 -44.491 1.00 56.16 90 GLN A C 1
ATOM 736 O O . GLN A 1 90 ? 30.986 -29.317 -44.406 1.00 56.16 90 GLN A O 1
ATOM 741 N N . GLU A 1 91 ? 31.683 -27.351 -43.570 1.00 56.19 91 GLU A N 1
ATOM 742 C CA . GLU A 1 91 ? 32.400 -27.897 -42.403 1.00 56.19 91 GLU A CA 1
ATOM 743 C C . GLU A 1 91 ? 31.419 -28.571 -41.428 1.00 56.19 91 GLU A C 1
ATOM 745 O O . GLU A 1 91 ? 31.613 -29.718 -41.023 1.00 56.19 91 GLU A O 1
ATOM 750 N N . GLN A 1 92 ? 30.275 -27.917 -41.173 1.00 57.78 92 GLN A N 1
ATOM 751 C CA . GLN A 1 92 ? 29.201 -28.451 -40.323 1.00 57.78 92 GLN A CA 1
ATOM 752 C C . GLN A 1 92 ? 28.682 -29.805 -40.828 1.00 57.78 92 GLN A C 1
ATOM 754 O O . GLN A 1 92 ? 28.434 -30.705 -40.029 1.00 57.78 92 GLN A O 1
ATOM 759 N N . ARG A 1 93 ? 28.580 -29.987 -42.155 1.00 56.69 93 ARG A N 1
ATOM 760 C CA . ARG A 1 93 ? 28.132 -31.251 -42.766 1.00 56.69 93 ARG A CA 1
ATOM 761 C C . ARG A 1 93 ? 29.149 -32.384 -42.629 1.00 56.69 93 ARG A C 1
ATOM 763 O O . ARG A 1 93 ? 28.740 -33.541 -42.661 1.00 56.69 93 ARG A O 1
ATOM 770 N N . ARG A 1 94 ? 30.451 -32.099 -42.495 1.00 57.38 94 ARG A N 1
ATOM 771 C CA . ARG A 1 94 ? 31.457 -33.146 -42.223 1.00 57.38 94 ARG A CA 1
ATOM 772 C C . ARG A 1 94 ? 31.359 -33.625 -40.778 1.00 57.38 94 ARG A C 1
ATOM 774 O O . ARG A 1 94 ? 31.409 -34.828 -40.553 1.00 57.38 94 ARG A O 1
ATOM 781 N N . GLN A 1 95 ? 31.120 -32.715 -39.834 1.00 56.00 95 GLN A N 1
ATOM 782 C CA . GLN A 1 95 ? 30.940 -33.047 -38.416 1.00 56.00 95 GLN A CA 1
ATOM 783 C C . GLN A 1 95 ? 29.683 -33.886 -38.145 1.00 56.00 95 GLN A C 1
ATOM 785 O O . GLN A 1 95 ? 29.724 -34.782 -37.308 1.00 56.00 95 GLN A O 1
ATOM 790 N N . SER A 1 96 ? 28.598 -33.695 -38.905 1.00 56.75 96 SER A N 1
ATOM 791 C CA . SER A 1 96 ? 27.380 -34.513 -38.752 1.00 56.75 96 SER A CA 1
ATOM 792 C C . SER A 1 96 ? 27.539 -35.967 -39.222 1.00 56.75 96 SER A C 1
ATOM 794 O O . SER A 1 96 ? 26.719 -36.807 -38.870 1.00 56.75 96 SER A O 1
ATOM 796 N N . ARG A 1 97 ? 28.561 -36.282 -40.034 1.00 53.72 97 ARG A N 1
ATOM 797 C CA . ARG A 1 97 ? 28.777 -37.632 -40.597 1.00 53.72 97 ARG A CA 1
ATOM 798 C C . ARG A 1 97 ? 29.586 -38.557 -39.683 1.00 53.72 97 ARG A C 1
ATOM 800 O O . ARG A 1 97 ? 29.794 -39.708 -40.044 1.00 53.72 97 ARG A O 1
ATOM 807 N N . ILE A 1 98 ? 30.048 -38.061 -38.534 1.00 58.94 98 ILE A N 1
ATOM 808 C CA . ILE A 1 98 ? 30.914 -38.800 -37.601 1.00 58.94 98 ILE A CA 1
ATOM 809 C C . ILE A 1 98 ? 30.108 -39.415 -36.438 1.00 58.94 98 ILE A C 1
ATOM 811 O O . ILE A 1 98 ? 30.674 -40.134 -35.627 1.00 58.94 98 ILE A O 1
ATOM 815 N N . ASN A 1 99 ? 28.783 -39.219 -36.371 1.00 44.22 99 ASN A N 1
ATOM 816 C CA . ASN A 1 99 ? 27.935 -39.864 -35.360 1.00 44.22 99 ASN A CA 1
ATOM 817 C C . ASN A 1 99 ? 27.263 -41.135 -35.924 1.00 44.22 99 ASN A C 1
ATOM 819 O O . ASN A 1 99 ? 26.285 -41.015 -36.662 1.00 44.22 99 ASN A O 1
ATOM 823 N N . PRO A 1 100 ? 27.737 -42.351 -35.587 1.00 53.25 100 PRO A N 1
ATOM 824 C CA . PRO A 1 100 ? 27.175 -43.601 -36.105 1.00 53.25 100 PRO A CA 1
ATOM 825 C C . PRO A 1 100 ? 25.852 -44.033 -35.443 1.00 53.25 100 PRO A C 1
ATOM 827 O O . PRO A 1 100 ? 25.281 -45.043 -35.837 1.00 53.25 100 PRO A O 1
ATOM 830 N N . VAL A 1 101 ? 25.322 -43.298 -34.461 1.00 53.03 101 VAL A N 1
ATOM 831 C CA . VAL A 1 101 ? 24.176 -43.742 -33.638 1.00 53.03 101 VAL A CA 1
ATOM 832 C C . VAL A 1 101 ? 22.834 -43.254 -34.198 1.00 53.03 101 VAL A C 1
ATOM 834 O O . VAL A 1 101 ? 22.041 -42.682 -33.469 1.00 53.03 101 VAL A O 1
ATOM 837 N N . MET A 1 102 ? 22.576 -43.413 -35.500 1.00 51.50 102 MET A N 1
ATOM 838 C CA . MET A 1 102 ? 21.261 -43.085 -36.095 1.00 51.50 102 MET A CA 1
ATOM 839 C C . MET A 1 102 ? 20.859 -44.027 -37.247 1.00 51.50 102 MET A C 1
ATOM 841 O O . MET A 1 102 ? 20.245 -43.593 -38.216 1.00 51.50 102 MET A O 1
ATOM 845 N N . TYR A 1 103 ? 21.180 -45.319 -37.152 1.00 49.78 103 TYR A N 1
ATOM 846 C CA . TYR A 1 103 ? 20.538 -46.354 -37.973 1.00 49.78 103 TYR A CA 1
ATOM 847 C C . TYR A 1 103 ? 20.211 -47.569 -37.116 1.00 49.78 103 TYR A C 1
ATOM 849 O O . TYR A 1 103 ? 20.840 -48.610 -37.252 1.00 49.78 103 TYR A O 1
ATOM 857 N N . ASP A 1 104 ? 19.231 -47.430 -36.229 1.00 51.41 104 ASP A N 1
ATOM 858 C CA . ASP A 1 104 ? 18.446 -48.596 -35.834 1.00 51.41 104 ASP A CA 1
ATOM 859 C C . ASP A 1 104 ? 17.045 -48.182 -35.388 1.00 51.41 104 ASP A C 1
ATOM 861 O O . ASP A 1 104 ? 16.750 -48.105 -34.201 1.00 51.41 104 ASP A O 1
ATOM 865 N N . GLN A 1 105 ? 16.200 -47.827 -36.360 1.00 40.31 105 GLN A N 1
ATOM 866 C CA . GLN A 1 105 ? 14.744 -47.816 -36.210 1.00 40.31 105 GLN A CA 1
ATOM 867 C C . GLN A 1 105 ? 14.096 -48.058 -37.577 1.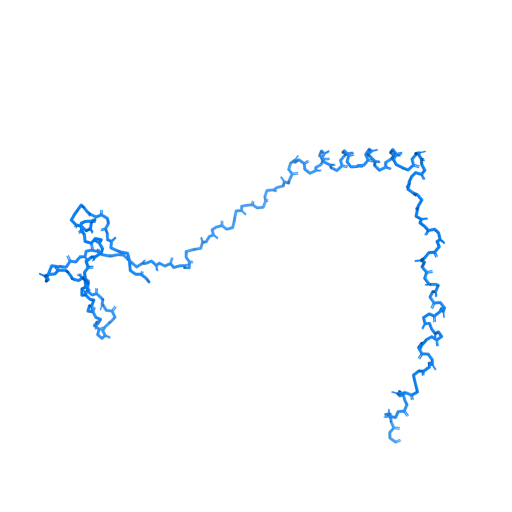00 40.31 105 GLN A C 1
ATOM 869 O O . GLN A 1 105 ? 13.714 -47.108 -38.254 1.00 40.31 105 GLN A O 1
ATOM 874 N N . ALA A 1 106 ? 13.993 -49.324 -37.989 1.00 38.47 106 ALA A N 1
ATOM 875 C CA . ALA A 1 106 ? 12.865 -49.850 -38.769 1.00 38.47 106 ALA A CA 1
ATOM 876 C C . ALA A 1 106 ? 13.050 -51.355 -39.038 1.00 38.47 106 ALA A C 1
ATOM 878 O O . ALA A 1 106 ? 13.708 -5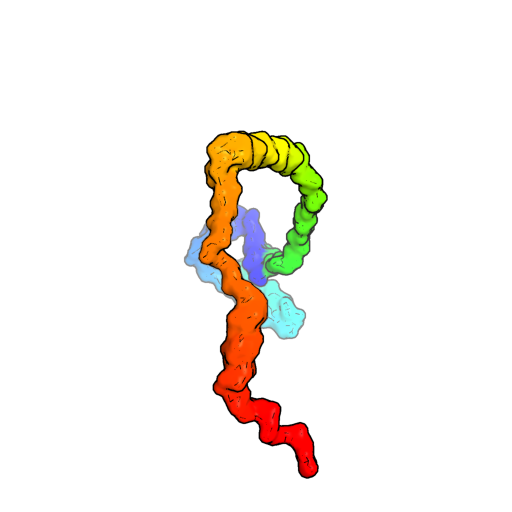1.724 -40.001 1.00 38.47 106 ALA A O 1
ATOM 879 N N . LYS A 1 107 ? 12.411 -52.151 -38.171 1.00 34.94 107 LYS A N 1
ATOM 880 C CA . LYS A 1 107 ? 11.708 -53.425 -38.416 1.00 34.94 107 LYS A CA 1
ATOM 881 C C . LYS A 1 107 ? 12.408 -54.558 -39.175 1.00 34.94 107 LYS A C 1
ATOM 883 O O . LYS A 1 107 ? 12.595 -54.438 -40.402 1.00 34.94 107 LYS A O 1
#

Secondary structure (DSSP, 8-state):
-EEEP--HHHHTTTTS--EEEE-TTS-EEEEETTEEPPEEE--TT----PPP----TTHHHHHHHHHHHHHHHHHTT-----TT----HHHHHHHGGG---------

Radius of gyration: 34.99 Å; chains: 1; bounding box: 57×65×71 Å

pLDDT: mean 75.96, std 16.1, range [34.94, 94.75]

Foldseek 3Di:
DKAFDDDPVVVVCVVPDWDWDQDPVRDIFIDDPNHTTDIDDDDPPPPDPPDDPDDPPCVVVVVVVVVVVVVVCVVVVVPPPPPPDDDPPVVVVVVVVPDPPPPDDDD

Sequence (107 aa):
MYLLEKNSENENLVGRNIMIHDYPDGQIDIKHLGQSLGYSIFDKLERINQGEIVENKRLDAVLRLAMVEQERLESEGLRERSRSDTPRRQEQRRQSRINPVMYDQAK